Protein AF-A0A6G2D6B8-F1 (afdb_monomer_lite)

Structure (mmCIF, N/CA/C/O backbone):
data_AF-A0A6G2D6B8-F1
#
_entry.id   AF-A0A6G2D6B8-F1
#
loop_
_atom_site.group_PDB
_atom_site.id
_atom_site.type_symbol
_atom_site.label_atom_id
_atom_site.label_alt_id
_atom_site.label_comp_id
_atom_site.label_asym_id
_atom_site.label_entity_id
_atom_site.label_seq_id
_atom_site.pdbx_PDB_ins_code
_atom_site.Cartn_x
_atom_site.Cartn_y
_atom_site.Cartn_z
_atom_site.occupancy
_atom_site.B_iso_or_equiv
_atom_site.auth_seq_id
_atom_site.auth_comp_id
_atom_site.auth_asym_id
_atom_site.auth_atom_id
_atom_site.pdbx_PDB_model_num
ATOM 1 N N . TYR A 1 1 ? -7.325 2.140 -2.398 1.00 77.00 1 TYR A N 1
ATOM 2 C CA . TYR A 1 1 ? -6.300 1.579 -3.298 1.00 77.00 1 TYR A CA 1
ATOM 3 C C . TYR A 1 1 ? -6.613 0.114 -3.579 1.00 77.00 1 TYR A C 1
ATOM 5 O O . TYR A 1 1 ? -6.741 -0.636 -2.616 1.00 77.00 1 TYR A O 1
ATOM 13 N N . PRO A 1 2 ? -6.804 -0.300 -4.843 1.00 86.19 2 PRO A N 1
ATOM 14 C CA . PRO A 1 2 ? -6.912 -1.717 -5.188 1.00 86.19 2 PRO A CA 1
ATOM 15 C C . PRO A 1 2 ? -5.548 -2.427 -5.121 1.00 86.19 2 PRO A C 1
ATOM 17 O O . PRO A 1 2 ? -4.511 -1.814 -5.382 1.00 86.19 2 PRO A O 1
ATOM 20 N N . ILE A 1 3 ? -5.545 -3.722 -4.792 1.00 90.62 3 ILE A N 1
ATOM 21 C CA . ILE A 1 3 ? -4.344 -4.570 -4.887 1.00 90.62 3 ILE A CA 1
ATOM 22 C C . ILE A 1 3 ? -3.843 -4.575 -6.335 1.00 90.62 3 ILE A C 1
ATOM 24 O O . ILE A 1 3 ? -4.639 -4.629 -7.272 1.00 90.62 3 ILE A O 1
ATOM 28 N N . GLY A 1 4 ? -2.527 -4.498 -6.508 1.00 89.25 4 GLY A N 1
ATOM 29 C CA . GLY A 1 4 ? -1.858 -4.402 -7.801 1.00 89.25 4 GLY A CA 1
ATOM 30 C C . GLY A 1 4 ? -1.645 -2.972 -8.301 1.00 89.25 4 GLY A C 1
ATOM 31 O O . GLY A 1 4 ? -0.975 -2.804 -9.315 1.00 89.25 4 GLY A O 1
ATOM 32 N N . SER A 1 5 ? -2.165 -1.955 -7.601 1.00 90.69 5 SER A N 1
ATOM 33 C CA . SER A 1 5 ? -1.909 -0.547 -7.939 1.00 90.69 5 SER A CA 1
ATOM 34 C C . SER A 1 5 ? -0.439 -0.192 -7.774 1.00 90.69 5 SER A C 1
ATOM 36 O O . SER A 1 5 ? 0.207 -0.660 -6.833 1.00 90.69 5 SER A O 1
ATOM 38 N N . GLN A 1 6 ? 0.046 0.713 -8.622 1.00 91.62 6 GLN A N 1
ATOM 39 C CA . GLN A 1 6 ? 1.322 1.372 -8.395 1.00 91.62 6 GLN A CA 1
ATOM 40 C C . GLN A 1 6 ? 1.157 2.582 -7.478 1.00 91.62 6 GLN A C 1
ATOM 42 O O . GLN A 1 6 ? 0.254 3.407 -7.641 1.00 91.62 6 GLN A O 1
ATOM 47 N N . VAL A 1 7 ? 2.037 2.667 -6.488 1.00 91.69 7 VAL A N 1
ATOM 48 C CA . VAL A 1 7 ? 2.063 3.734 -5.493 1.00 91.69 7 VAL A CA 1
ATOM 49 C C . VAL A 1 7 ? 3.479 4.260 -5.333 1.00 91.69 7 VAL A C 1
ATOM 51 O O . VAL A 1 7 ? 4.449 3.508 -5.390 1.00 91.69 7 VAL A O 1
ATOM 54 N N . SER A 1 8 ? 3.596 5.562 -5.113 1.00 91.31 8 SER A N 1
ATOM 55 C CA . SER A 1 8 ? 4.848 6.205 -4.754 1.00 91.31 8 SER A CA 1
ATOM 56 C C . SER A 1 8 ? 4.979 6.224 -3.238 1.00 91.31 8 SER A C 1
ATOM 58 O O . SER A 1 8 ? 4.085 6.703 -2.537 1.00 91.31 8 SER A O 1
ATOM 60 N N . TYR A 1 9 ? 6.100 5.712 -2.742 1.00 91.31 9 TYR A N 1
ATOM 61 C CA . TYR A 1 9 ? 6.494 5.754 -1.342 1.00 91.31 9 TYR A CA 1
ATOM 62 C C . TYR A 1 9 ? 7.927 6.276 -1.253 1.00 91.31 9 TYR A C 1
ATOM 64 O O . TYR A 1 9 ? 8.840 5.727 -1.866 1.00 91.31 9 TYR A O 1
ATOM 72 N N . LYS A 1 10 ? 8.139 7.366 -0.505 1.00 89.25 10 LYS A N 1
ATOM 73 C CA . LYS A 1 10 ? 9.459 8.016 -0.348 1.00 89.25 10 LYS A CA 1
ATOM 74 C C . LYS A 1 10 ? 10.170 8.343 -1.677 1.00 89.25 10 LYS A C 1
ATOM 76 O O . LYS A 1 10 ? 11.395 8.335 -1.743 1.00 89.25 10 LYS A O 1
ATOM 81 N N . GLY A 1 11 ? 9.407 8.656 -2.725 1.00 86.75 11 GLY A N 1
ATOM 82 C CA . GLY A 1 11 ? 9.948 9.003 -4.043 1.00 86.75 11 GLY A CA 1
ATOM 83 C C . GLY A 1 11 ? 10.325 7.808 -4.922 1.00 86.75 11 GLY A C 1
ATOM 84 O O . GLY A 1 11 ? 10.887 8.019 -5.992 1.00 86.75 11 GLY A O 1
ATOM 85 N N . GLN A 1 12 ? 10.009 6.581 -4.503 1.00 87.62 12 GLN A N 1
ATOM 86 C CA . GLN A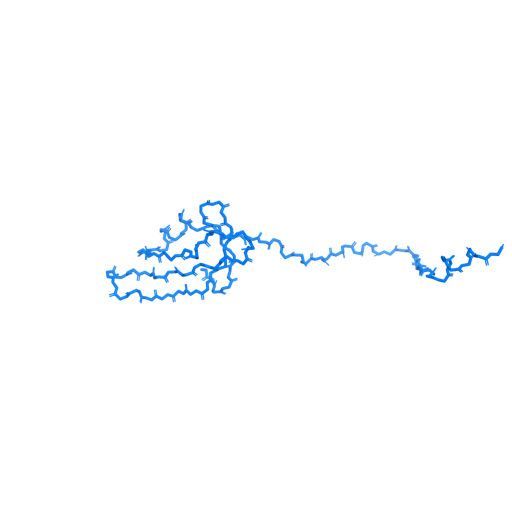 1 12 ? 10.164 5.368 -5.305 1.00 87.62 12 GLN A CA 1
ATOM 87 C C . GLN A 1 12 ? 8.803 4.734 -5.590 1.00 87.62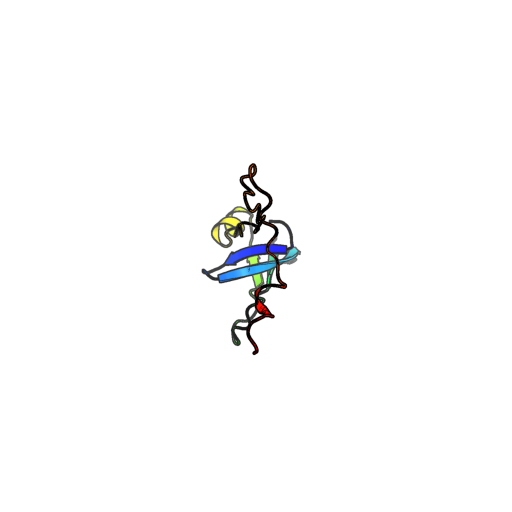 12 GLN A C 1
ATOM 89 O O . GLN A 1 12 ? 7.873 4.873 -4.794 1.00 87.62 12 GLN A O 1
ATOM 94 N N . VAL A 1 13 ? 8.686 4.055 -6.730 1.00 90.31 13 VAL A N 1
ATOM 95 C CA . VAL A 1 13 ? 7.445 3.405 -7.165 1.00 90.31 13 VAL A CA 1
ATOM 96 C C . VAL A 1 13 ? 7.443 1.952 -6.708 1.00 90.31 13 VAL A C 1
ATOM 98 O O . VAL A 1 13 ? 8.427 1.241 -6.888 1.00 90.31 13 VAL A O 1
ATOM 101 N N . PHE A 1 14 ? 6.325 1.518 -6.137 1.00 91.81 14 PHE A N 1
ATOM 102 C CA . PHE A 1 14 ? 6.098 0.150 -5.688 1.00 91.81 14 PHE A CA 1
ATOM 103 C C . PHE A 1 14 ? 4.731 -0.340 -6.148 1.00 91.81 14 PHE A C 1
ATOM 105 O O . PHE A 1 14 ? 3.802 0.446 -6.344 1.00 91.81 14 PHE A O 1
ATOM 112 N N . GLN A 1 15 ? 4.575 -1.655 -6.236 1.00 92.50 15 GLN A N 1
ATOM 113 C CA . GLN A 1 15 ? 3.281 -2.297 -6.394 1.00 92.50 15 GLN A CA 1
ATOM 114 C C . GLN A 1 15 ? 2.698 -2.665 -5.026 1.00 92.50 15 GLN A C 1
ATOM 116 O O . GLN A 1 15 ? 3.361 -3.299 -4.206 1.00 92.50 15 GLN A O 1
ATOM 121 N N . LEU A 1 16 ? 1.438 -2.311 -4.778 1.00 93.38 16 LEU A N 1
ATOM 122 C CA . LEU A 1 16 ? 0.718 -2.738 -3.578 1.00 93.38 16 LEU A CA 1
ATOM 123 C C . LEU A 1 16 ? 0.300 -4.208 -3.709 1.00 93.38 16 LEU A C 1
ATOM 125 O O . LEU A 1 16 ? -0.586 -4.516 -4.508 1.00 93.38 16 LEU A O 1
ATOM 129 N N . VAL A 1 17 ? 0.900 -5.109 -2.927 1.00 94.38 17 VAL A N 1
ATOM 130 C CA . VAL A 1 17 ? 0.683 -6.565 -3.069 1.00 94.38 17 VAL A CA 1
ATOM 131 C C . VAL A 1 17 ? -0.233 -7.169 -2.010 1.00 94.38 17 VAL A C 1
ATOM 133 O O . VAL A 1 17 ? -0.950 -8.121 -2.308 1.00 94.38 17 VAL A O 1
ATOM 136 N N . SER A 1 18 ? -0.265 -6.613 -0.797 1.00 93.31 18 SER A N 1
ATOM 137 C CA . SER A 1 18 ? -1.135 -7.100 0.280 1.00 93.31 18 SER A CA 1
ATOM 138 C C . SER A 1 18 ? -1.681 -5.953 1.129 1.00 93.31 18 SER A C 1
ATOM 140 O O . SER A 1 18 ? -1.006 -4.943 1.340 1.00 93.31 18 SER A O 1
ATOM 142 N N . ILE A 1 19 ? -2.918 -6.130 1.601 1.00 92.81 19 ILE A N 1
ATOM 143 C CA . ILE A 1 19 ? -3.582 -5.303 2.611 1.00 92.81 19 ILE A CA 1
ATOM 144 C C . ILE A 1 19 ? -4.210 -6.260 3.626 1.00 92.81 19 ILE A C 1
ATOM 146 O O . ILE A 1 19 ? -5.137 -7.005 3.301 1.00 92.81 19 ILE A O 1
ATOM 150 N N . GLU A 1 20 ? -3.730 -6.218 4.861 1.00 92.44 20 GLU A N 1
ATOM 151 C CA . GLU A 1 20 ? -4.146 -7.118 5.937 1.00 92.44 20 GLU A CA 1
ATOM 152 C C . GLU A 1 20 ? -4.518 -6.325 7.191 1.00 92.44 20 GLU A C 1
ATOM 154 O O . GLU A 1 20 ? -3.942 -5.279 7.481 1.00 92.44 20 GLU A O 1
ATOM 159 N N . ASN A 1 21 ? -5.460 -6.833 7.987 1.00 90.50 21 ASN A N 1
ATOM 160 C CA . ASN A 1 21 ? -5.631 -6.334 9.349 1.00 90.50 21 ASN A CA 1
ATOM 161 C C . ASN A 1 21 ? -4.482 -6.886 10.204 1.00 90.50 21 ASN A C 1
ATOM 163 O O . ASN A 1 21 ? -4.369 -8.104 10.362 1.00 90.50 21 ASN A O 1
ATOM 167 N N . ALA A 1 22 ? -3.650 -6.006 10.762 1.00 89.38 22 ALA A N 1
ATOM 168 C CA . ALA A 1 22 ? -2.427 -6.385 11.466 1.00 89.38 22 ALA A CA 1
ATOM 169 C C . ALA A 1 22 ? -2.673 -7.094 12.811 1.00 89.38 22 ALA A C 1
ATOM 171 O O . ALA A 1 22 ? -1.713 -7.518 13.452 1.00 89.38 22 ALA A O 1
ATOM 172 N N . GLN A 1 23 ? -3.930 -7.193 13.269 1.00 86.69 23 GLN A N 1
ATOM 173 C CA . GLN A 1 23 ? -4.307 -7.709 14.594 1.00 86.69 23 GLN A CA 1
ATOM 174 C C . GLN A 1 23 ? -3.566 -6.999 15.744 1.00 86.69 23 GLN A C 1
ATOM 176 O O . GLN A 1 23 ? -3.399 -7.544 16.835 1.00 86.69 23 GLN A O 1
ATOM 181 N N . LEU A 1 24 ? -3.116 -5.767 15.493 1.00 84.12 24 LEU A N 1
ATOM 182 C CA . LEU A 1 24 ? -2.326 -4.944 16.395 1.00 84.12 24 LEU A CA 1
ATOM 183 C C . LEU A 1 24 ? -2.890 -3.524 16.367 1.00 84.12 24 LEU A C 1
ATOM 185 O O . LEU A 1 24 ? -2.674 -2.805 15.397 1.00 84.12 24 LEU A O 1
ATOM 189 N N . ASN A 1 25 ? -3.589 -3.122 17.432 1.00 86.31 25 ASN A N 1
ATOM 190 C CA . ASN A 1 25 ? -4.088 -1.753 17.637 1.00 86.31 25 ASN A CA 1
ATOM 191 C C . ASN A 1 25 ? -4.840 -1.162 16.428 1.00 86.31 25 ASN A C 1
ATOM 193 O O . ASN A 1 25 ? -4.595 -0.020 16.052 1.00 86.31 25 ASN A O 1
ATOM 197 N N . ASP A 1 26 ? -5.707 -1.960 15.799 1.00 85.69 26 ASP A N 1
ATOM 198 C CA . ASP A 1 26 ? -6.507 -1.569 14.628 1.00 85.69 26 ASP A CA 1
ATOM 199 C C . ASP A 1 26 ? -5.691 -1.117 13.398 1.00 85.69 26 ASP A C 1
ATOM 201 O O . ASP A 1 26 ? -6.240 -0.542 12.460 1.00 85.69 26 ASP A O 1
ATOM 205 N N . LEU A 1 27 ? -4.385 -1.413 13.367 1.00 93.44 27 LEU A N 1
ATOM 206 C CA . LEU A 1 27 ? -3.520 -1.082 12.241 1.00 93.44 27 LEU A CA 1
ATOM 207 C C . LEU A 1 27 ? -3.813 -1.972 11.031 1.00 93.44 27 LEU A C 1
ATOM 209 O O . LEU A 1 27 ? -4.094 -3.171 11.139 1.00 93.44 27 LEU A O 1
ATOM 213 N N . VAL A 1 28 ? -3.657 -1.378 9.858 1.00 92.38 28 VAL A N 1
ATOM 214 C CA . VAL A 1 28 ? -3.653 -2.060 8.570 1.00 92.38 28 VAL A CA 1
ATOM 215 C C . VAL A 1 28 ? -2.204 -2.259 8.146 1.00 92.38 28 VAL A C 1
ATOM 217 O O . VAL A 1 28 ? -1.424 -1.308 8.112 1.00 92.38 28 VAL A O 1
ATOM 220 N N . ARG A 1 29 ? -1.842 -3.501 7.828 1.00 94.38 29 ARG A N 1
ATOM 221 C CA . ARG A 1 29 ? -0.548 -3.871 7.259 1.00 94.38 29 ARG A CA 1
ATOM 222 C C . ARG A 1 29 ? -0.633 -3.784 5.739 1.00 94.38 29 ARG A C 1
ATOM 224 O O . ARG A 1 29 ? -1.475 -4.448 5.138 1.00 94.38 29 ARG A O 1
ATOM 231 N N . LEU A 1 30 ? 0.238 -2.988 5.130 1.00 94.62 30 LEU A N 1
ATOM 232 C CA . LEU A 1 30 ? 0.399 -2.902 3.682 1.00 94.62 30 LEU A CA 1
ATOM 233 C C . LEU A 1 30 ? 1.770 -3.453 3.308 1.00 94.62 30 LEU A C 1
ATOM 235 O O . LEU A 1 30 ? 2.775 -3.094 3.923 1.00 94.62 30 LEU A O 1
ATOM 239 N N . GLU A 1 31 ? 1.809 -4.296 2.287 1.00 94.62 31 GLU A N 1
ATOM 240 C CA . GLU A 1 31 ? 3.053 -4.821 1.729 1.00 94.62 31 GLU A CA 1
ATOM 241 C C . GLU A 1 31 ? 3.259 -4.259 0.328 1.00 94.62 31 GLU A C 1
ATOM 243 O O . GLU A 1 31 ? 2.354 -4.304 -0.515 1.00 94.62 31 GLU A O 1
ATOM 248 N N . LEU A 1 32 ? 4.443 -3.693 0.113 1.00 93.81 32 LEU A N 1
ATOM 249 C CA . LEU A 1 32 ? 4.838 -3.037 -1.121 1.00 93.81 32 LEU A CA 1
ATOM 250 C C . LEU A 1 32 ? 5.961 -3.833 -1.773 1.00 93.81 32 LEU A C 1
ATOM 252 O O . LEU A 1 32 ? 6.942 -4.169 -1.119 1.00 93.81 32 LEU A O 1
ATOM 256 N N . PHE A 1 33 ? 5.821 -4.115 -3.060 1.00 92.06 33 PHE A N 1
ATOM 257 C CA . PHE A 1 33 ? 6.801 -4.852 -3.844 1.00 92.06 33 PHE A CA 1
ATOM 258 C C . PHE A 1 33 ? 7.519 -3.917 -4.813 1.00 92.06 33 PHE A C 1
ATOM 260 O O . PHE A 1 33 ? 6.870 -3.144 -5.520 1.00 92.06 33 PHE A O 1
ATOM 267 N N . ASN A 1 34 ? 8.845 -3.997 -4.848 1.00 88.50 34 ASN A N 1
ATOM 268 C CA . ASN A 1 34 ? 9.672 -3.357 -5.860 1.00 88.50 34 ASN A CA 1
ATOM 269 C C . ASN A 1 34 ? 10.154 -4.422 -6.853 1.00 88.50 34 ASN A C 1
ATOM 271 O O . ASN A 1 34 ? 10.813 -5.383 -6.456 1.00 88.50 34 ASN A O 1
ATOM 275 N N . ASP A 1 35 ? 9.823 -4.258 -8.133 1.00 78.12 35 ASP A N 1
ATOM 276 C CA . ASP A 1 35 ? 10.286 -5.135 -9.216 1.00 78.12 35 ASP A CA 1
ATOM 277 C C . ASP A 1 35 ? 11.619 -4.670 -9.831 1.00 78.12 35 ASP A C 1
ATOM 279 O O . ASP A 1 35 ? 12.170 -5.331 -10.717 1.00 78.12 35 ASP A O 1
ATOM 283 N N . SER A 1 36 ? 12.161 -3.545 -9.353 1.00 74.31 36 SER A N 1
ATOM 284 C CA . SER A 1 36 ? 13.415 -2.986 -9.833 1.00 74.31 36 SER A CA 1
ATOM 285 C C . SER A 1 36 ? 14.579 -3.921 -9.516 1.00 74.31 36 SER A C 1
ATOM 287 O O . SER A 1 36 ? 14.807 -4.321 -8.377 1.00 74.31 36 SER A O 1
ATOM 289 N N . ASN A 1 37 ? 15.414 -4.184 -10.522 1.00 68.69 37 ASN A N 1
ATOM 290 C CA . ASN A 1 37 ? 16.687 -4.896 -10.365 1.00 68.69 37 ASN A CA 1
ATOM 291 C C . ASN A 1 37 ? 17.744 -4.081 -9.578 1.00 68.69 37 ASN A C 1
ATOM 293 O O . ASN A 1 37 ? 18.929 -4.430 -9.580 1.00 68.69 37 ASN A O 1
ATOM 297 N N . GLN A 1 38 ? 17.354 -2.973 -8.936 1.00 67.12 38 GLN A N 1
ATOM 298 C CA . GLN A 1 38 ? 18.210 -2.217 -8.028 1.00 67.12 38 GLN A CA 1
ATOM 299 C C . GLN A 1 38 ? 18.477 -3.050 -6.769 1.00 67.12 38 GLN A C 1
ATOM 301 O O . GLN A 1 38 ? 17.641 -3.233 -5.895 1.00 67.12 38 GLN A O 1
ATOM 306 N N . LEU A 1 39 ? 19.697 -3.574 -6.726 1.00 60.44 39 LEU A N 1
ATOM 307 C CA . LEU A 1 39 ? 20.124 -4.775 -6.012 1.00 60.44 39 LEU A CA 1
ATOM 308 C C . LEU A 1 39 ? 20.089 -4.737 -4.465 1.00 60.44 39 LEU A C 1
ATOM 310 O O . LEU A 1 39 ? 20.666 -5.633 -3.853 1.00 60.44 39 LEU A O 1
ATOM 314 N N . PHE A 1 40 ? 19.508 -3.726 -3.809 1.00 60.34 40 PHE A N 1
ATOM 315 C CA . PHE A 1 40 ? 19.760 -3.502 -2.374 1.00 60.34 40 PHE A CA 1
ATOM 316 C C . PHE A 1 40 ? 18.594 -2.987 -1.522 1.00 60.34 40 PHE A C 1
ATOM 318 O O . PHE A 1 40 ? 18.803 -2.795 -0.324 1.00 60.34 40 PHE A O 1
ATOM 325 N N . GLU A 1 41 ? 17.396 -2.770 -2.066 1.00 68.75 41 GLU A N 1
ATOM 326 C CA . GLU A 1 41 ? 16.264 -2.329 -1.241 1.00 68.75 41 GLU A CA 1
ATOM 327 C C . GLU A 1 41 ? 15.296 -3.476 -0.942 1.00 68.75 41 GLU A C 1
ATOM 329 O O . GLU A 1 41 ? 14.774 -4.129 -1.841 1.00 68.75 41 GLU A O 1
ATOM 334 N N . GLU A 1 42 ? 15.077 -3.729 0.350 1.00 81.81 42 GLU A N 1
ATOM 335 C CA . GLU A 1 42 ? 14.046 -4.651 0.821 1.00 81.81 42 GLU A CA 1
ATOM 336 C C . GLU A 1 42 ? 12.655 -4.047 0.582 1.00 81.81 42 GLU A C 1
ATOM 338 O O . GLU A 1 42 ? 12.445 -2.837 0.698 1.00 81.81 42 GLU A O 1
ATOM 343 N N . ASN A 1 43 ? 11.687 -4.915 0.309 1.00 89.25 43 ASN A N 1
ATOM 344 C CA . ASN A 1 43 ? 10.292 -4.542 0.110 1.00 89.25 43 ASN A CA 1
ATOM 345 C C . ASN A 1 43 ? 9.688 -3.909 1.382 1.00 89.25 43 ASN A C 1
ATOM 347 O O . ASN A 1 43 ? 9.700 -4.545 2.443 1.00 89.25 43 ASN A O 1
ATOM 351 N N . PRO A 1 44 ? 9.153 -2.672 1.320 1.00 92.31 44 PRO A N 1
ATOM 352 C CA . PRO A 1 44 ? 8.621 -2.010 2.500 1.00 92.31 44 PRO A CA 1
ATOM 353 C C . PRO A 1 44 ? 7.332 -2.668 3.011 1.00 92.31 44 PRO A C 1
ATOM 355 O O . PRO A 1 44 ? 6.414 -2.977 2.251 1.00 92.31 44 PRO A O 1
ATOM 358 N N . ILE A 1 45 ? 7.234 -2.791 4.338 1.00 93.69 45 ILE A N 1
ATOM 359 C CA . ILE A 1 45 ? 6.010 -3.171 5.053 1.00 93.69 45 ILE A CA 1
ATOM 360 C C . ILE A 1 45 ? 5.580 -1.985 5.915 1.00 93.69 45 ILE A C 1
ATOM 362 O O . ILE A 1 45 ? 6.341 -1.522 6.768 1.00 93.69 45 ILE A O 1
ATOM 366 N N . LEU A 1 46 ? 4.359 -1.499 5.703 1.00 94.25 46 LEU A N 1
ATOM 367 C CA . LEU A 1 46 ? 3.798 -0.341 6.399 1.00 94.25 46 LEU A CA 1
ATOM 368 C C . LEU A 1 46 ? 2.681 -0.781 7.346 1.00 94.25 46 LEU A C 1
ATOM 370 O O . LEU A 1 46 ? 1.916 -1.682 7.020 1.00 94.25 46 LEU A O 1
ATOM 374 N N . TYR A 1 47 ? 2.571 -0.119 8.497 1.00 94.81 47 TYR A N 1
ATOM 375 C CA . TYR A 1 47 ? 1.468 -0.290 9.442 1.00 94.81 47 TYR A CA 1
ATOM 376 C C . TYR A 1 47 ? 0.810 1.066 9.654 1.00 94.81 47 TYR A C 1
ATOM 378 O O . TYR A 1 47 ? 1.438 1.956 10.221 1.00 94.81 47 TYR A O 1
ATOM 386 N N . LEU A 1 48 ? -0.417 1.222 9.165 1.00 93.25 48 LEU A N 1
ATOM 387 C CA . LEU A 1 48 ? -1.105 2.510 9.085 1.00 93.25 48 LEU A CA 1
ATOM 388 C C . LEU A 1 48 ? -2.459 2.420 9.793 1.00 93.25 48 LEU A C 1
ATOM 390 O O . LEU A 1 48 ? -3.110 1.375 9.768 1.00 93.25 48 LEU A O 1
ATOM 394 N N . ASN A 1 49 ? -2.876 3.495 10.452 1.00 91.31 49 ASN A N 1
ATOM 395 C CA . ASN A 1 49 ? -4.047 3.509 11.332 1.00 91.31 49 ASN A CA 1
ATOM 396 C C . ASN A 1 49 ? -5.334 4.004 10.655 1.00 91.31 49 ASN A C 1
ATOM 398 O O . ASN A 1 49 ? -6.428 3.812 11.185 1.00 91.31 49 ASN A O 1
ATOM 402 N N . SER A 1 50 ? -5.218 4.686 9.516 1.00 87.69 50 SER A N 1
ATOM 403 C CA . SER A 1 50 ? -6.331 5.392 8.889 1.00 87.69 50 SER A CA 1
ATOM 404 C C . SER A 1 50 ? -6.089 5.624 7.403 1.00 87.69 50 SER A C 1
ATOM 406 O O . SER A 1 50 ? -4.957 5.605 6.924 1.00 87.69 50 SER A O 1
ATOM 408 N N . LEU A 1 51 ? -7.174 5.877 6.669 1.00 86.25 51 LEU A N 1
ATOM 409 C CA . LEU A 1 51 ? -7.095 6.235 5.254 1.00 86.25 51 LEU A CA 1
ATOM 410 C C . LEU A 1 51 ? -6.315 7.539 5.031 1.00 86.25 51 LEU A C 1
ATOM 412 O O . LEU A 1 51 ? -5.548 7.622 4.082 1.00 86.25 51 LEU A O 1
ATOM 416 N N . GLU A 1 52 ? -6.463 8.518 5.924 1.00 89.12 52 GLU A N 1
ATOM 417 C CA . GLU A 1 52 ? -5.756 9.800 5.829 1.00 89.12 52 GLU A CA 1
ATOM 418 C C . GLU A 1 52 ? -4.234 9.615 5.922 1.00 89.12 52 GLU A C 1
ATOM 420 O O . GLU A 1 52 ? -3.487 10.200 5.142 1.00 89.12 52 GLU A O 1
ATOM 425 N N . GLU A 1 53 ? -3.763 8.745 6.822 1.00 90.62 53 GLU A N 1
ATOM 426 C CA . GLU A 1 53 ? -2.339 8.410 6.916 1.00 90.62 53 GLU A CA 1
ATOM 427 C C . GLU A 1 53 ? -1.844 7.704 5.645 1.00 90.62 53 GLU A C 1
ATOM 429 O O . GLU A 1 53 ? -0.759 8.005 5.147 1.00 90.62 53 GLU A O 1
ATOM 434 N N . ILE A 1 54 ? -2.660 6.809 5.075 1.00 89.25 54 ILE A N 1
ATOM 435 C CA . ILE A 1 54 ? -2.347 6.148 3.802 1.00 89.25 54 ILE A CA 1
ATOM 436 C C . ILE A 1 54 ? -2.166 7.185 2.691 1.00 89.25 54 ILE A C 1
ATOM 438 O O . ILE A 1 54 ? -1.178 7.106 1.970 1.00 89.25 54 ILE A O 1
ATOM 442 N N . GLU A 1 55 ? -3.062 8.162 2.567 1.00 89.31 55 GLU A N 1
ATOM 443 C CA . GLU A 1 55 ? -2.987 9.199 1.527 1.00 89.31 55 GLU A CA 1
ATOM 444 C C . GLU A 1 55 ? -1.801 10.159 1.720 1.00 89.31 55 GLU A C 1
ATOM 446 O O . GLU A 1 55 ? -1.238 10.653 0.743 1.00 89.31 55 GLU A O 1
ATOM 451 N N . GLN A 1 56 ? -1.375 10.400 2.965 1.00 89.56 56 GLN A N 1
ATOM 452 C CA . GLN A 1 56 ? -0.175 11.196 3.257 1.00 8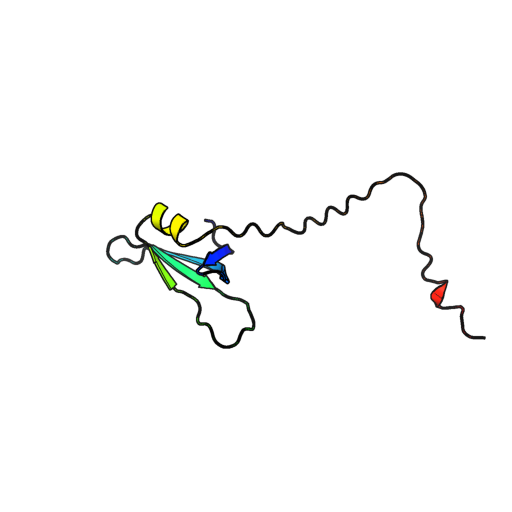9.56 56 GLN A CA 1
ATOM 453 C C . GLN A 1 56 ? 1.126 10.451 2.933 1.00 89.56 56 GLN A C 1
ATOM 455 O O . GLN A 1 56 ? 2.125 11.074 2.567 1.00 89.56 56 GLN A O 1
ATOM 460 N N . VAL A 1 57 ? 1.134 9.128 3.103 1.00 91.50 57 VAL A N 1
ATOM 461 C CA . VAL A 1 57 ? 2.329 8.290 2.940 1.00 91.50 57 VAL A CA 1
ATOM 462 C C . VAL A 1 57 ? 2.470 7.751 1.514 1.00 91.50 57 VAL A C 1
ATOM 464 O O . VAL A 1 57 ? 3.595 7.622 1.022 1.00 91.50 57 VAL A O 1
ATOM 467 N N . LEU A 1 58 ? 1.351 7.424 0.866 1.00 91.81 58 LEU A N 1
ATOM 468 C CA . LEU A 1 58 ? 1.281 6.804 -0.453 1.00 91.81 58 LEU A CA 1
ATOM 469 C C . LEU A 1 58 ? 0.527 7.693 -1.435 1.00 91.81 58 LEU A C 1
ATOM 471 O O . LEU A 1 58 ? -0.652 7.997 -1.261 1.00 91.81 58 LEU A O 1
ATOM 475 N N . SER A 1 59 ? 1.174 8.016 -2.547 1.00 89.38 59 SER A N 1
ATOM 476 C CA . SER A 1 59 ? 0.515 8.676 -3.678 1.00 89.38 59 SER A CA 1
ATOM 477 C C . SER A 1 59 ? 0.259 7.667 -4.790 1.00 89.38 59 SER A C 1
ATOM 479 O O . SER A 1 59 ? 1.129 6.849 -5.082 1.00 89.38 59 SER A O 1
ATOM 481 N N . LEU A 1 60 ? -0.922 7.700 -5.413 1.00 84.38 60 LEU A N 1
ATOM 482 C CA . LEU A 1 60 ? -1.171 6.896 -6.612 1.00 84.38 60 LEU A CA 1
ATOM 483 C C . LEU A 1 60 ? -0.219 7.340 -7.719 1.00 84.38 60 LEU A C 1
ATOM 485 O O . LEU A 1 60 ? -0.100 8.533 -7.996 1.00 84.38 60 LEU A O 1
ATOM 489 N N . VAL A 1 61 ? 0.440 6.370 -8.346 1.00 82.44 61 VAL A N 1
ATOM 490 C CA . VAL A 1 61 ? 1.136 6.597 -9.607 1.00 82.44 61 VAL A CA 1
ATOM 491 C C . VAL A 1 61 ? 0.161 6.174 -10.687 1.00 82.44 61 VAL A C 1
ATOM 493 O O . VAL A 1 61 ? -0.033 4.985 -10.942 1.00 82.44 61 VAL A O 1
ATOM 496 N N . GLU A 1 62 ? -0.498 7.158 -11.288 1.00 74.88 62 GLU A N 1
ATOM 497 C CA . GLU A 1 6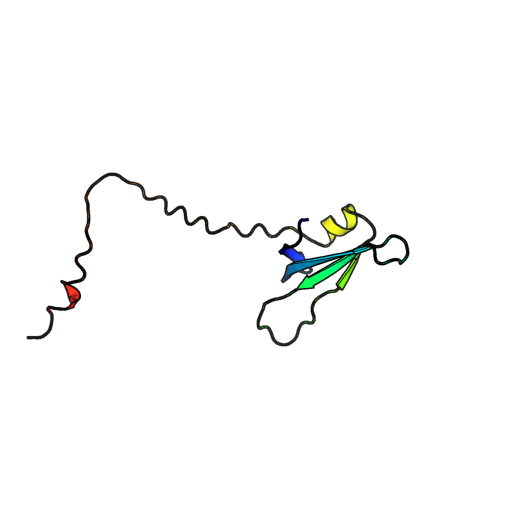2 ? -1.131 6.962 -12.582 1.00 74.88 62 GLU A CA 1
ATOM 498 C C . GLU A 1 62 ? 0.015 6.848 -13.584 1.00 74.88 62 GLU A C 1
ATOM 500 O O . GLU A 1 62 ? 0.485 7.839 -14.134 1.00 74.88 62 GLU A O 1
ATOM 505 N N . LEU A 1 63 ? 0.527 5.629 -13.776 1.00 61.78 63 LEU A N 1
ATOM 506 C CA . LEU A 1 63 ? 1.110 5.332 -15.071 1.00 61.78 63 LEU A CA 1
ATOM 507 C C . LEU A 1 63 ? -0.021 5.603 -16.046 1.00 61.78 63 LEU A C 1
ATOM 509 O O . LEU A 1 63 ? -1.044 4.909 -16.001 1.00 61.78 63 LEU A O 1
ATOM 513 N N . GLU A 1 64 ? 0.146 6.628 -16.878 1.00 54.38 64 GLU A N 1
ATOM 514 C CA . GLU A 1 64 ? -0.545 6.663 -18.151 1.00 54.38 64 GLU A CA 1
ATOM 515 C C . GLU A 1 64 ? -0.330 5.264 -18.706 1.00 54.38 64 GLU A C 1
ATOM 517 O O . GLU A 1 64 ? 0.801 4.844 -18.966 1.00 54.38 64 GLU A O 1
ATOM 522 N N . LYS A 1 65 ? -1.403 4.467 -18.738 1.00 49.41 65 LYS A N 1
ATOM 523 C CA . LYS A 1 65 ? -1.364 3.284 -19.569 1.00 49.41 65 LYS A CA 1
ATOM 524 C C . LYS A 1 65 ? -0.921 3.856 -20.898 1.00 49.41 65 LYS A C 1
ATOM 526 O O . LYS A 1 65 ? -1.543 4.798 -21.384 1.00 49.41 65 LYS A O 1
ATOM 531 N N . GLU A 1 66 ? 0.132 3.309 -21.475 1.00 47.59 66 GLU A N 1
ATOM 532 C CA . GLU A 1 66 ? 0.223 3.317 -22.917 1.00 47.59 66 GLU A CA 1
ATOM 533 C C . GLU A 1 66 ? -0.991 2.505 -23.421 1.00 47.59 66 GLU A C 1
ATOM 535 O O . GLU A 1 66 ? -0.855 1.428 -23.989 1.00 47.59 66 GLU A O 1
ATOM 540 N N . ASP A 1 67 ? -2.212 3.028 -23.263 1.00 43.19 67 ASP A N 1
ATOM 541 C CA . ASP A 1 67 ? -3.078 3.186 -24.407 1.00 43.19 67 ASP A CA 1
ATOM 542 C C . ASP A 1 67 ? -2.253 4.051 -25.362 1.00 43.19 67 ASP A C 1
ATOM 544 O O . ASP A 1 67 ? -2.399 5.264 -25.467 1.00 43.19 67 ASP A O 1
ATOM 548 N N . SER A 1 68 ? -1.319 3.396 -26.053 1.00 46.84 68 SER A N 1
ATOM 549 C CA . SER A 1 68 ? -0.959 3.782 -27.398 1.00 46.84 68 SER A CA 1
ATOM 550 C C . SER A 1 68 ? -2.238 3.636 -28.226 1.00 46.84 68 SER A C 1
ATOM 552 O O . SER A 1 68 ? -2.337 2.778 -29.100 1.00 46.84 68 SER A O 1
ATOM 554 N N . GLU A 1 69 ? -3.235 4.487 -27.975 1.00 45.31 69 GLU A N 1
ATOM 555 C CA . GLU A 1 69 ? -3.947 5.117 -29.064 1.00 45.31 69 GLU A CA 1
ATOM 556 C C . GLU A 1 69 ? -2.868 5.914 -29.787 1.00 45.31 69 GLU A C 1
ATOM 558 O O . GLU A 1 69 ? -2.633 7.097 -29.560 1.00 45.31 69 GLU A O 1
ATOM 563 N N . ILE A 1 70 ? -2.147 5.204 -30.656 1.00 52.50 70 ILE A N 1
ATOM 564 C CA . ILE A 1 70 ? -1.663 5.808 -31.878 1.00 52.50 70 ILE A CA 1
ATOM 565 C C . ILE A 1 70 ? -2.913 6.499 -32.416 1.00 52.50 70 ILE A C 1
ATOM 567 O O . ILE A 1 70 ? -3.843 5.820 -32.857 1.00 52.50 70 ILE A O 1
ATOM 571 N N . GLU A 1 71 ? -2.982 7.823 -32.296 1.00 43.59 71 GLU A N 1
ATOM 572 C CA . GLU A 1 71 ? -3.885 8.628 -33.098 1.00 43.59 71 GLU A CA 1
ATOM 573 C C . GLU A 1 71 ? -3.468 8.346 -34.539 1.00 43.59 71 GLU A C 1
ATOM 575 O O . GLU A 1 71 ? -2.593 8.993 -35.112 1.00 43.59 71 GLU A O 1
ATOM 580 N N . ILE A 1 72 ? -4.032 7.283 -35.117 1.00 54.38 72 ILE A N 1
ATOM 581 C CA . ILE A 1 72 ? -3.993 7.060 -36.548 1.00 54.38 72 ILE A CA 1
ATOM 582 C C . ILE A 1 72 ? -4.944 8.115 -37.090 1.00 54.38 72 ILE A C 1
ATOM 584 O O . ILE A 1 72 ? -6.122 7.850 -37.348 1.00 54.38 72 ILE A O 1
ATOM 588 N N . GLU A 1 73 ? -4.439 9.342 -37.200 1.00 41.47 73 GLU A N 1
ATOM 589 C CA . GLU A 1 73 ? -4.992 10.337 -38.092 1.00 41.47 73 GLU A CA 1
ATOM 590 C C . GLU A 1 73 ? -5.091 9.664 -39.461 1.00 41.47 73 GLU A C 1
ATOM 592 O O . GLU A 1 73 ? -4.124 9.506 -40.201 1.00 41.47 73 GLU A O 1
ATOM 597 N N . SER A 1 74 ? -6.273 9.165 -39.778 1.00 48.81 74 SER A N 1
ATOM 598 C CA . SER A 1 74 ? -6.601 8.706 -41.111 1.00 48.81 74 SER A CA 1
ATOM 599 C C . SER A 1 74 ? -7.872 9.449 -41.493 1.00 48.81 74 SER A C 1
ATOM 601 O O . SER A 1 74 ? -8.833 9.477 -40.720 1.00 48.81 74 SER A O 1
ATOM 603 N N . PRO A 1 75 ? -7.867 10.121 -42.657 1.00 49.75 75 PRO A N 1
ATOM 604 C CA . PRO A 1 75 ? -7.556 9.430 -43.904 1.00 49.75 75 PRO A CA 1
ATOM 605 C C . PRO A 1 75 ? -6.722 10.247 -44.909 1.00 49.75 75 PRO A C 1
ATOM 607 O O . PRO A 1 75 ? -7.071 11.384 -45.219 1.00 49.75 75 PRO A O 1
ATOM 610 N N . SER A 1 76 ? -5.713 9.631 -45.534 1.00 51.25 76 SER A N 1
ATOM 611 C CA . SER A 1 76 ? -5.602 9.485 -47.003 1.00 51.25 76 SER A CA 1
ATOM 612 C C . SER A 1 76 ? -4.263 8.854 -47.397 1.00 51.25 76 SER A C 1
ATOM 614 O O . SER A 1 76 ? -3.218 9.264 -46.920 1.00 51.25 76 SER A O 1
ATOM 616 N N . GLU A 1 77 ? -4.350 7.904 -48.327 1.00 45.88 77 GLU A N 1
ATOM 617 C CA . GLU A 1 77 ? -3.270 7.177 -49.009 1.00 45.88 77 GLU A CA 1
ATOM 618 C C . GLU A 1 77 ? -2.614 6.037 -48.223 1.00 45.88 77 GLU A C 1
ATOM 620 O O . GLU A 1 77 ? -1.739 6.198 -47.381 1.00 45.88 77 GLU A O 1
ATOM 625 N N . SER A 1 78 ? -3.054 4.834 -48.591 1.00 59.12 78 SER A N 1
ATOM 626 C CA . SER A 1 78 ? -2.404 3.547 -48.395 1.00 59.12 78 SER A CA 1
ATOM 627 C C . SER A 1 78 ? -0.927 3.602 -48.800 1.00 59.12 78 SER A C 1
ATOM 629 O O . SER A 1 78 ? -0.564 3.254 -49.921 1.00 59.12 78 SER A O 1
ATOM 631 N N . GLN A 1 79 ? -0.054 4.036 -47.899 1.00 57.94 79 GLN A N 1
ATOM 632 C CA . GLN A 1 79 ? 1.375 3.792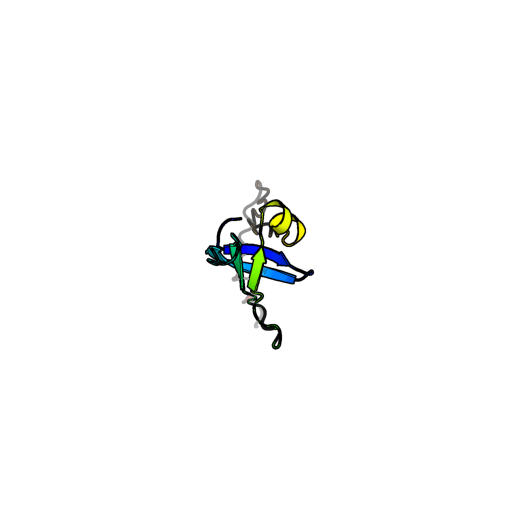 -48.030 1.00 57.94 79 GLN A CA 1
ATOM 633 C C . GLN A 1 79 ? 1.650 2.400 -47.461 1.00 57.94 79 GLN A C 1
ATOM 635 O O . GLN A 1 79 ? 2.063 2.239 -46.315 1.00 57.94 79 GLN A O 1
ATOM 640 N N . GLU A 1 80 ? 1.352 1.372 -48.260 1.00 62.16 80 GLU A N 1
ATOM 641 C CA . GLU A 1 80 ? 1.897 0.038 -48.027 1.00 62.16 80 GLU A CA 1
ATOM 642 C C . GLU A 1 80 ? 3.422 0.154 -48.114 1.00 62.16 80 GLU A C 1
ATOM 644 O O . GLU A 1 80 ? 3.986 0.433 -49.172 1.00 62.16 80 GLU A O 1
ATOM 649 N N . ILE A 1 81 ? 4.089 0.020 -46.969 1.00 64.50 81 ILE A N 1
ATOM 650 C CA . ILE A 1 81 ? 5.546 -0.049 -46.905 1.00 64.50 81 ILE A CA 1
ATOM 651 C C . ILE A 1 81 ? 5.939 -1.371 -47.564 1.00 64.50 81 ILE A C 1
ATOM 653 O O . ILE A 1 81 ? 5.780 -2.438 -46.972 1.00 64.50 81 ILE A O 1
ATOM 657 N N . ASP A 1 82 ? 6.419 -1.308 -48.804 1.00 68.00 82 ASP A N 1
ATOM 658 C CA . ASP A 1 82 ? 6.915 -2.479 -49.516 1.00 68.00 82 ASP A CA 1
ATOM 659 C C . ASP A 1 82 ? 8.290 -2.888 -48.958 1.00 68.00 82 ASP A C 1
ATOM 661 O O . ASP A 1 82 ? 9.335 -2.338 -49.320 1.00 68.00 82 ASP A O 1
ATOM 665 N N . LEU A 1 83 ? 8.278 -3.858 -48.038 1.00 64.31 83 LEU A N 1
ATOM 666 C CA . LEU A 1 83 ? 9.469 -4.403 -47.379 1.00 64.31 83 LEU A CA 1
ATOM 667 C C . LEU A 1 83 ? 10.415 -5.160 -48.329 1.00 64.31 83 LEU A C 1
ATOM 669 O O . LEU A 1 83 ? 11.519 -5.514 -47.911 1.00 64.31 83 LEU A O 1
ATOM 673 N N . PHE A 1 84 ? 10.031 -5.403 -49.587 1.00 61.41 84 PHE A N 1
ATOM 674 C CA . PHE A 1 84 ? 10.897 -6.063 -50.570 1.00 61.41 84 PHE A CA 1
ATOM 675 C C . PHE A 1 84 ? 11.907 -5.107 -51.227 1.00 61.41 84 PHE A C 1
ATOM 677 O O . PHE A 1 84 ? 12.892 -5.566 -51.798 1.00 61.41 84 PHE A O 1
ATOM 684 N N . SER A 1 85 ? 11.730 -3.790 -51.071 1.00 63.12 85 SER A N 1
ATOM 685 C CA . SER A 1 85 ? 12.612 -2.759 -51.647 1.00 63.12 85 SER A CA 1
ATOM 686 C C . SER A 1 85 ? 14.013 -2.675 -51.018 1.00 63.12 85 SER A C 1
ATOM 688 O O . SER A 1 85 ? 14.951 -2.234 -51.674 1.00 63.12 85 SER A O 1
ATOM 690 N N . TYR A 1 86 ? 14.192 -3.129 -49.773 1.00 63.31 86 TYR A N 1
ATOM 691 C CA . TYR A 1 86 ? 15.491 -3.090 -49.080 1.00 63.31 86 TYR A CA 1
ATOM 692 C C . TYR A 1 86 ? 16.414 -4.269 -49.416 1.00 63.31 86 TYR A C 1
ATOM 694 O O . TYR A 1 86 ? 17.581 -4.257 -49.031 1.00 63.31 86 TYR A O 1
ATOM 702 N N . LEU A 1 87 ? 15.898 -5.304 -50.087 1.00 65.38 87 LEU A N 1
ATOM 703 C CA . LEU A 1 87 ? 16.664 -6.508 -50.428 1.00 65.38 87 LEU A CA 1
ATOM 704 C C . LEU A 1 87 ? 17.228 -6.483 -51.859 1.00 65.38 87 LEU A C 1
ATOM 706 O O . LEU A 1 87 ? 17.961 -7.396 -52.227 1.00 65.38 87 LEU A O 1
ATOM 710 N N . GLU A 1 88 ? 16.929 -5.450 -52.652 1.00 64.56 88 GLU A N 1
ATOM 711 C CA . GLU A 1 88 ? 17.424 -5.282 -54.028 1.00 64.56 88 GLU A CA 1
ATOM 712 C C . GLU A 1 88 ? 18.646 -4.345 -54.135 1.00 64.56 88 GLU A C 1
ATOM 714 O O . GLU A 1 88 ? 18.808 -3.624 -55.114 1.00 64.56 88 GLU A O 1
ATOM 719 N N . GLU A 1 89 ? 19.564 -4.381 -53.166 1.00 62.97 89 GLU A N 1
ATOM 720 C CA . GLU A 1 89 ? 20.902 -3.783 -53.317 1.00 62.97 89 GLU A CA 1
ATOM 721 C C . GLU A 1 89 ? 22.017 -4.814 -53.083 1.00 62.97 89 GLU A C 1
ATOM 723 O O . GLU A 1 89 ? 22.841 -4.667 -52.190 1.00 62.97 89 GLU A O 1
ATOM 728 N N . GLU A 1 90 ? 22.079 -5.851 -53.926 1.00 58.50 90 GLU A N 1
ATOM 729 C CA . GLU A 1 90 ? 23.331 -6.568 -54.228 1.00 58.50 90 GLU A CA 1
ATOM 730 C C . GLU A 1 90 ? 23.350 -7.037 -55.703 1.00 58.50 90 GLU A C 1
ATOM 732 O O . GLU A 1 90 ? 22.938 -8.155 -56.028 1.00 58.50 90 GLU A O 1
ATOM 737 N N . ASN A 1 91 ? 23.832 -6.170 -56.609 1.00 54.94 91 ASN A N 1
ATOM 738 C CA . ASN A 1 91 ? 24.585 -6.547 -57.825 1.00 54.94 91 ASN A CA 1
ATOM 739 C C . ASN A 1 91 ? 25.323 -5.358 -58.456 1.00 54.94 91 ASN A C 1
ATOM 741 O O . ASN A 1 91 ? 24.645 -4.431 -58.952 1.00 54.94 91 ASN A O 1
#

Organism: Streptococcus pneumoniae (NCBI:txid1313)

Sequence (91 aa):
YPIGSQVSYKGQVFQLVSIENAQLNDLVRLELFNDSNQLFEENPILYLNSLEEIEQVLSLVELEKEDSEIEIESPSESQEIDLFSYLEEEN

Secondary structure (DSSP, 8-state):
--TT-EEEETTEEEEEEEEEE-SSTTPEEEEEE-----TTPPPPEEEESSHHHHHHH-EE---------------S------TTGGG----

pLDDT: mean 77.16, std 16.91, range [41.47, 94.81]

Foldseek 3Di:
DDQQFWKDAPNDIWGFH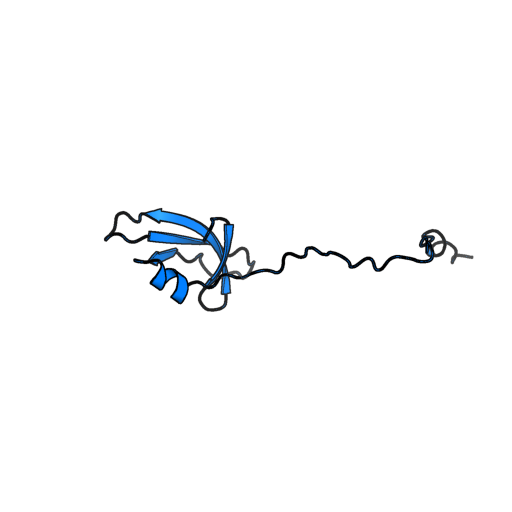DWAQPVPPRWIWIWTHDPDPPPDDDTDIDTHNDPVRCVVGIDGDPPVPPPPPVVPPDDDDDPPPPPVVVVPPDD

Radius of gyration: 23.47 Å; chains: 1; bounding box: 32×19×76 Å